Protein AF-A0A2G1ZUA8-F1 (afdb_monomer)

Mean predicted aligned error: 18.19 Å

Foldseek 3Di:
DDDPVVVVVVVVVVVVVVVVVVVVVVVVVVVVVVVVCVVVVVVVVVVVVDPDDDPVPLVVPLVVLVVCVVVVVDDPVRSVVVVVVSVCVVPPDPPPPPPPDDDD

Structure (mmCIF, N/CA/C/O backbone):
data_AF-A0A2G1ZUA8-F1
#
_entry.id   AF-A0A2G1ZUA8-F1
#
loop_
_atom_site.group_PDB
_atom_site.id
_atom_site.type_symbol
_atom_site.label_atom_id
_atom_site.label_alt_id
_atom_site.label_comp_id
_atom_site.label_asym_id
_atom_site.label_entity_id
_atom_site.label_seq_id
_atom_site.pdbx_PDB_ins_code
_atom_site.Cartn_x
_atom_site.Cartn_y
_atom_site.Cartn_z
_atom_site.occupancy
_atom_site.B_iso_or_equiv
_atom_site.auth_seq_id
_atom_site.auth_comp_id
_atom_site.auth_asym_id
_atom_site.auth_atom_id
_atom_site.pdbx_PDB_model_num
ATOM 1 N N . MET A 1 1 ? 40.552 -2.313 -38.847 1.00 60.41 1 MET A N 1
ATOM 2 C CA . MET A 1 1 ? 39.400 -2.898 -39.561 1.00 60.41 1 MET A CA 1
ATOM 3 C C . MET A 1 1 ? 38.578 -3.616 -38.498 1.00 60.41 1 MET A C 1
ATOM 5 O O . MET A 1 1 ? 38.999 -4.669 -38.049 1.00 60.41 1 MET A O 1
ATOM 9 N N . ILE A 1 2 ? 37.553 -2.956 -37.946 1.00 64.25 2 ILE A N 1
ATOM 10 C CA . ILE A 1 2 ? 36.723 -3.505 -36.855 1.00 64.25 2 ILE A CA 1
ATOM 11 C C . ILE A 1 2 ? 35.717 -4.472 -37.497 1.00 64.25 2 ILE A C 1
ATOM 13 O O . ILE A 1 2 ? 35.104 -4.085 -38.496 1.00 64.25 2 ILE A O 1
ATOM 17 N N . PRO A 1 3 ? 35.581 -5.718 -37.014 1.00 66.44 3 PRO A N 1
ATOM 18 C CA . PRO A 1 3 ? 34.669 -6.681 -37.614 1.00 66.44 3 PRO A CA 1
ATOM 19 C C . PRO A 1 3 ? 33.215 -6.234 -37.407 1.00 66.44 3 PRO A C 1
ATOM 21 O O . PRO A 1 3 ? 32.798 -5.883 -36.307 1.00 66.44 3 PRO A O 1
ATOM 24 N N . ALA A 1 4 ? 32.424 -6.247 -38.482 1.00 67.69 4 ALA A N 1
ATOM 25 C CA . ALA A 1 4 ? 31.025 -5.802 -38.487 1.00 67.69 4 ALA A CA 1
ATOM 26 C C . ALA A 1 4 ? 30.106 -6.583 -37.515 1.00 67.69 4 ALA A C 1
ATOM 28 O O . ALA A 1 4 ? 29.001 -6.139 -37.216 1.00 67.69 4 ALA A O 1
ATOM 29 N N . THR A 1 5 ? 30.574 -7.714 -36.982 1.00 72.75 5 THR A N 1
ATOM 30 C CA . THR A 1 5 ? 29.865 -8.592 -36.039 1.00 72.75 5 THR A CA 1
ATOM 31 C C . THR A 1 5 ? 29.663 -7.985 -34.647 1.00 72.75 5 THR A C 1
ATOM 33 O O . THR A 1 5 ? 28.752 -8.387 -33.921 1.00 72.75 5 THR A O 1
ATOM 36 N N . ASP A 1 6 ? 30.476 -6.999 -34.267 1.00 72.50 6 ASP A N 1
ATOM 37 C CA . ASP A 1 6 ? 30.405 -6.396 -32.931 1.00 72.50 6 ASP A CA 1
ATOM 38 C C . ASP A 1 6 ? 29.197 -5.454 -32.791 1.00 72.50 6 ASP A C 1
ATOM 40 O O . ASP A 1 6 ? 28.631 -5.303 -31.713 1.00 72.50 6 ASP A O 1
ATOM 44 N N . PHE A 1 7 ? 28.730 -4.855 -33.889 1.00 72.75 7 PHE A N 1
ATOM 45 C CA . PHE A 1 7 ? 27.562 -3.970 -33.853 1.00 72.75 7 PHE A CA 1
ATOM 46 C C . PHE A 1 7 ? 26.242 -4.741 -33.733 1.00 72.75 7 PHE A C 1
ATOM 48 O O . PHE A 1 7 ? 25.364 -4.332 -32.970 1.00 72.75 7 PHE A O 1
ATOM 55 N N . GLU A 1 8 ? 26.096 -5.871 -34.429 1.00 75.06 8 GLU A N 1
ATOM 56 C CA . GLU A 1 8 ? 24.879 -6.693 -34.343 1.00 75.06 8 GLU A CA 1
ATOM 57 C C . GLU A 1 8 ? 24.696 -7.302 -32.951 1.00 75.06 8 GLU A C 1
ATOM 59 O O . GLU A 1 8 ? 23.584 -7.323 -32.420 1.00 75.06 8 GLU A O 1
ATOM 64 N N . THR A 1 9 ? 25.789 -7.733 -32.319 1.00 79.88 9 THR A N 1
ATOM 65 C CA . THR A 1 9 ? 25.756 -8.282 -30.957 1.00 79.88 9 THR A CA 1
ATOM 66 C C . THR A 1 9 ? 25.377 -7.222 -29.924 1.00 79.88 9 THR A C 1
ATOM 68 O O . THR A 1 9 ? 24.563 -7.500 -29.044 1.00 79.88 9 THR A O 1
ATOM 71 N N . VAL A 1 10 ? 25.868 -5.987 -30.061 1.00 78.69 10 VAL A N 1
ATOM 72 C CA . VAL A 1 10 ? 25.500 -4.870 -29.173 1.00 78.69 10 VAL A CA 1
ATOM 73 C C . VAL A 1 10 ? 24.024 -4.485 -29.327 1.00 78.69 10 VAL A C 1
ATOM 75 O O . VAL A 1 10 ? 23.333 -4.293 -28.323 1.00 78.69 10 VAL A O 1
ATOM 78 N N . VAL A 1 11 ? 23.504 -4.423 -30.558 1.00 81.38 11 VAL A N 1
ATOM 79 C CA . VAL A 1 11 ? 22.081 -4.117 -30.804 1.00 81.38 11 VAL A CA 1
ATOM 80 C C . VAL A 1 11 ? 21.174 -5.238 -30.291 1.00 81.38 11 VAL A C 1
ATOM 82 O O . VAL A 1 11 ? 20.169 -4.957 -29.632 1.00 81.38 11 VAL A O 1
ATOM 85 N N . ALA A 1 12 ? 21.544 -6.502 -30.517 1.00 79.00 12 ALA A N 1
ATOM 86 C CA . ALA A 1 12 ? 20.804 -7.652 -30.003 1.00 79.00 12 ALA A CA 1
ATOM 87 C C . ALA A 1 12 ? 20.768 -7.673 -28.464 1.00 79.00 12 ALA A C 1
ATOM 89 O O . ALA A 1 12 ? 19.715 -7.921 -27.872 1.00 79.00 12 ALA A O 1
ATOM 90 N N . LEU A 1 13 ? 21.884 -7.346 -27.799 1.00 76.62 13 LEU A N 1
ATOM 91 C CA . LEU A 1 13 ? 21.963 -7.283 -26.337 1.00 76.62 13 LEU A CA 1
ATOM 92 C C . LEU A 1 13 ? 21.121 -6.128 -25.764 1.00 76.62 13 LEU A C 1
ATOM 94 O O . LEU A 1 13 ? 20.419 -6.307 -24.766 1.00 76.62 13 LEU A O 1
ATOM 98 N N . ALA A 1 14 ? 21.118 -4.966 -26.425 1.00 74.38 14 ALA A N 1
ATOM 99 C CA . ALA A 1 14 ? 20.286 -3.823 -26.045 1.00 74.38 14 ALA A CA 1
ATOM 100 C C . ALA A 1 14 ? 18.779 -4.117 -26.201 1.00 74.38 14 ALA A C 1
ATOM 102 O O . ALA A 1 14 ? 17.977 -3.800 -25.313 1.00 74.38 14 ALA A O 1
ATOM 103 N N . GLN A 1 15 ? 18.378 -4.786 -27.288 1.00 72.62 15 GLN A N 1
ATOM 104 C CA . GLN A 1 15 ? 16.992 -5.227 -27.478 1.00 72.62 15 GLN A CA 1
ATOM 105 C C . GLN A 1 15 ? 16.583 -6.296 -26.454 1.00 72.62 15 GLN A C 1
ATOM 107 O O . GLN A 1 15 ? 15.497 -6.196 -25.877 1.00 72.62 15 GLN A O 1
ATOM 112 N N . ALA A 1 16 ? 17.456 -7.262 -26.149 1.00 73.31 16 ALA A N 1
ATOM 113 C CA . ALA A 1 16 ? 17.206 -8.268 -25.116 1.00 73.31 16 ALA A CA 1
ATOM 114 C C . ALA A 1 16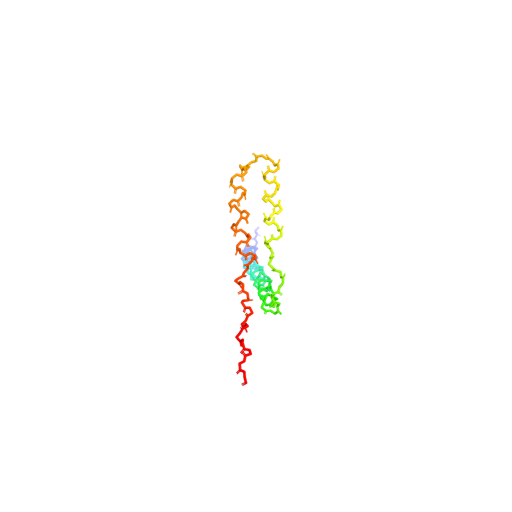 ? 17.015 -7.636 -23.724 1.00 73.31 16 ALA A C 1
ATOM 116 O O . ALA A 1 16 ? 16.082 -8.001 -23.003 1.00 73.31 16 ALA A O 1
ATOM 117 N N . GLY A 1 17 ? 17.831 -6.633 -23.378 1.00 74.88 17 GLY A N 1
ATOM 118 C CA . GLY A 1 17 ? 17.709 -5.875 -22.130 1.00 74.88 17 GLY A CA 1
ATOM 119 C C . GLY A 1 17 ? 16.380 -5.127 -22.014 1.00 74.88 17 GLY A C 1
ATOM 120 O O . GLY A 1 17 ? 15.718 -5.193 -20.976 1.00 74.88 17 GLY A O 1
ATOM 121 N N . SER A 1 18 ? 15.927 -4.472 -23.087 1.00 76.00 18 SER A N 1
ATOM 122 C CA . SER A 1 18 ? 14.645 -3.749 -23.085 1.00 76.00 18 SER A CA 1
ATOM 123 C C . SER A 1 18 ? 13.428 -4.679 -22.967 1.00 76.00 18 SER A C 1
ATOM 125 O O . SER A 1 18 ? 12.501 -4.395 -22.202 1.00 76.00 18 SER A O 1
ATOM 127 N N . ALA A 1 19 ? 13.447 -5.834 -23.643 1.00 78.38 19 ALA A N 1
ATOM 128 C CA . ALA A 1 19 ? 12.393 -6.840 -23.541 1.00 78.38 19 ALA A CA 1
ATOM 129 C C . ALA A 1 19 ? 12.341 -7.482 -22.144 1.00 78.38 19 ALA A C 1
ATOM 131 O O . ALA A 1 19 ? 11.254 -7.651 -21.582 1.00 78.38 19 ALA A O 1
ATOM 132 N N . ALA A 1 20 ? 13.502 -7.795 -21.562 1.00 82.62 20 ALA A N 1
ATOM 133 C CA . ALA A 1 20 ? 13.608 -8.318 -20.202 1.00 82.62 20 ALA A CA 1
ATOM 134 C C . ALA A 1 20 ? 13.113 -7.298 -19.165 1.00 82.62 20 ALA A C 1
ATOM 136 O O . ALA A 1 20 ? 12.321 -7.643 -18.289 1.00 82.62 20 ALA A O 1
ATOM 137 N N . THR A 1 21 ? 13.493 -6.027 -19.322 1.00 88.00 21 THR A N 1
ATOM 138 C CA . THR A 1 21 ? 13.072 -4.934 -18.433 1.00 88.00 21 THR A CA 1
ATOM 139 C C . THR A 1 21 ? 11.561 -4.733 -18.489 1.00 88.00 21 THR A C 1
ATOM 141 O O . THR A 1 21 ? 10.905 -4.680 -17.452 1.00 88.00 21 THR A O 1
ATOM 144 N N . ARG A 1 22 ? 10.967 -4.702 -19.690 1.00 90.62 22 ARG A N 1
ATOM 145 C CA . ARG A 1 22 ? 9.512 -4.564 -19.850 1.00 90.62 22 ARG A CA 1
ATOM 146 C C . ARG A 1 22 ? 8.751 -5.719 -19.197 1.00 90.62 22 ARG A C 1
ATOM 148 O O . ARG A 1 22 ? 7.749 -5.483 -18.528 1.00 90.62 22 ARG A O 1
ATOM 155 N N . ARG A 1 23 ? 9.229 -6.958 -19.360 1.00 90.75 23 ARG A N 1
ATOM 156 C CA . ARG A 1 23 ? 8.642 -8.136 -18.698 1.00 90.75 23 ARG A CA 1
ATOM 157 C C . ARG A 1 23 ? 8.756 -8.042 -17.178 1.00 90.75 23 ARG A C 1
ATOM 159 O O . ARG A 1 23 ? 7.770 -8.296 -16.495 1.00 90.75 23 ARG A O 1
ATOM 166 N N . ALA A 1 24 ? 9.913 -7.631 -16.661 1.00 91.56 24 ALA A N 1
ATOM 167 C CA . ALA A 1 24 ? 10.123 -7.445 -15.229 1.00 91.56 24 ALA A CA 1
ATOM 168 C C . ALA A 1 24 ? 9.172 -6.387 -14.649 1.00 91.56 24 ALA A C 1
ATOM 170 O O . ALA A 1 24 ? 8.515 -6.648 -13.646 1.00 91.56 24 ALA A O 1
ATOM 171 N N . VAL A 1 25 ? 9.015 -5.240 -15.317 1.00 94.38 25 VAL A N 1
ATOM 172 C CA . VAL A 1 25 ? 8.080 -4.182 -14.895 1.00 94.38 25 VAL A CA 1
ATOM 173 C C . VAL A 1 25 ? 6.637 -4.691 -14.851 1.00 94.38 25 VAL A C 1
ATOM 175 O O . VAL A 1 25 ? 5.931 -4.438 -13.878 1.00 94.38 25 VAL A O 1
ATOM 178 N N . ILE A 1 26 ? 6.201 -5.446 -15.865 1.00 95.88 26 ILE A N 1
ATOM 179 C CA . ILE A 1 26 ? 4.851 -6.031 -15.890 1.00 95.88 26 ILE A CA 1
ATOM 180 C C . ILE A 1 26 ? 4.666 -7.015 -14.729 1.00 95.88 26 ILE A C 1
ATOM 182 O O . ILE A 1 26 ? 3.656 -6.944 -14.036 1.00 95.88 26 ILE A O 1
ATOM 186 N N . LEU A 1 27 ? 5.637 -7.899 -14.479 1.00 96.00 27 LEU A N 1
ATOM 187 C CA . LEU A 1 27 ? 5.566 -8.858 -13.371 1.00 96.00 27 LEU A CA 1
ATOM 188 C C . LEU A 1 27 ? 5.502 -8.162 -12.009 1.00 96.00 27 LEU A C 1
ATOM 190 O O . LEU A 1 27 ? 4.699 -8.553 -11.165 1.00 96.00 27 LEU A O 1
ATOM 194 N N . VAL A 1 28 ? 6.298 -7.110 -11.809 1.00 96.06 28 VAL A N 1
ATOM 195 C CA . VAL A 1 28 ? 6.272 -6.311 -10.577 1.00 96.06 28 VAL A CA 1
ATOM 196 C C . VAL A 1 28 ? 4.913 -5.637 -10.397 1.00 96.06 28 VAL A C 1
ATOM 198 O O . VAL A 1 28 ? 4.340 -5.718 -9.314 1.00 96.06 28 VAL A O 1
ATOM 201 N N . LEU A 1 29 ? 4.353 -5.033 -11.450 1.00 96.38 29 LEU A N 1
ATOM 202 C CA . LEU A 1 29 ? 3.017 -4.430 -11.396 1.00 96.38 29 LEU A CA 1
ATOM 203 C C . LEU A 1 29 ? 1.935 -5.456 -11.049 1.00 96.38 29 LEU A C 1
ATOM 205 O O . LEU A 1 29 ? 1.099 -5.194 -10.187 1.00 96.38 29 LEU A O 1
ATOM 209 N N . VAL A 1 30 ? 1.970 -6.633 -11.677 1.00 97.44 30 VAL A N 1
ATOM 210 C CA . VAL A 1 30 ? 1.034 -7.725 -11.376 1.00 97.44 30 VAL A CA 1
ATOM 211 C C . VAL A 1 30 ? 1.163 -8.158 -9.919 1.00 97.44 30 VAL A C 1
ATOM 213 O O . VAL A 1 30 ? 0.148 -8.333 -9.252 1.00 97.44 30 VAL A O 1
ATOM 216 N N . LEU A 1 31 ? 2.385 -8.279 -9.400 1.00 97.19 31 LEU A N 1
ATOM 217 C CA . LEU A 1 31 ? 2.627 -8.675 -8.016 1.00 97.19 31 LEU A CA 1
ATOM 218 C C . LEU A 1 31 ? 2.110 -7.626 -7.023 1.00 97.19 31 LEU A C 1
ATOM 220 O O . LEU A 1 31 ? 1.467 -7.987 -6.040 1.00 97.19 31 LEU A O 1
ATOM 224 N N . ILE A 1 32 ? 2.312 -6.336 -7.304 1.00 96.62 32 ILE A N 1
ATOM 225 C CA . ILE A 1 32 ? 1.761 -5.241 -6.491 1.00 96.62 32 ILE A CA 1
ATOM 226 C C . ILE A 1 32 ? 0.234 -5.329 -6.452 1.00 96.62 32 ILE A C 1
ATOM 228 O O . ILE A 1 32 ? -0.357 -5.341 -5.372 1.00 96.62 32 ILE A O 1
ATOM 232 N N . VAL A 1 33 ? -0.410 -5.437 -7.617 1.00 97.38 33 VAL A N 1
ATOM 233 C CA . VAL A 1 33 ? -1.872 -5.559 -7.702 1.00 97.38 33 VAL A CA 1
ATOM 234 C C . VAL A 1 33 ? -2.350 -6.812 -6.971 1.00 97.38 33 VAL A C 1
ATOM 236 O O . VAL A 1 33 ? -3.313 -6.743 -6.215 1.00 97.38 33 VAL A O 1
ATOM 239 N N . PHE A 1 34 ? -1.658 -7.939 -7.127 1.00 97.38 34 PHE A N 1
ATOM 240 C CA . PHE A 1 34 ? -1.997 -9.190 -6.458 1.00 97.38 34 PHE A CA 1
ATOM 241 C C . PHE A 1 34 ? -1.949 -9.066 -4.931 1.00 97.38 34 PHE A C 1
ATOM 243 O O . PHE A 1 34 ? -2.874 -9.516 -4.253 1.00 97.38 34 PHE A O 1
ATOM 250 N N . VAL A 1 35 ? -0.915 -8.423 -4.381 1.00 96.62 35 VAL A N 1
ATOM 251 C CA . VAL A 1 35 ? -0.795 -8.178 -2.936 1.00 96.62 35 VAL A CA 1
ATOM 252 C C . VAL A 1 35 ? -1.905 -7.250 -2.446 1.00 96.62 35 VAL A C 1
ATOM 254 O O . VAL A 1 35 ? -2.525 -7.541 -1.425 1.00 96.62 35 VAL A O 1
ATOM 257 N N . LEU A 1 36 ? -2.209 -6.177 -3.183 1.00 96.69 36 LEU A N 1
ATOM 258 C CA . LEU A 1 36 ? -3.296 -5.258 -2.834 1.00 96.69 36 LEU A CA 1
ATOM 259 C C . LEU A 1 36 ? -4.656 -5.962 -2.838 1.00 96.69 36 LEU A C 1
ATOM 261 O O . LEU A 1 36 ? -5.399 -5.866 -1.865 1.00 96.69 36 LEU A O 1
ATOM 265 N N . VAL A 1 37 ? -4.965 -6.712 -3.898 1.00 96.56 37 VAL A N 1
ATOM 266 C CA . VAL A 1 37 ? -6.219 -7.469 -4.018 1.00 96.56 37 VAL A CA 1
ATOM 267 C C . VAL A 1 37 ? -6.315 -8.531 -2.929 1.00 96.56 37 VAL A C 1
ATOM 269 O O . VAL A 1 37 ? -7.367 -8.668 -2.313 1.00 96.56 37 VAL A O 1
ATOM 272 N N . SER A 1 38 ? -5.224 -9.240 -2.637 1.00 94.62 38 SER A N 1
ATOM 273 C CA . SER A 1 38 ? -5.191 -10.238 -1.563 1.00 94.62 38 SER A CA 1
ATOM 274 C C 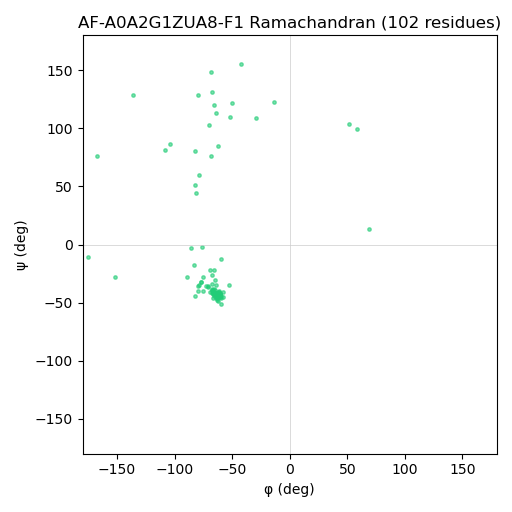. SER A 1 38 ? -5.400 -9.593 -0.193 1.00 94.62 38 SER A C 1
ATOM 276 O O . SER A 1 38 ? -6.184 -10.094 0.605 1.00 94.62 38 SER A O 1
ATOM 278 N N . GLY A 1 39 ? -4.760 -8.451 0.074 1.00 93.69 39 GLY A N 1
ATOM 279 C CA . GLY A 1 39 ? -4.932 -7.703 1.319 1.00 93.69 39 GLY A CA 1
ATOM 280 C C . GLY A 1 39 ? -6.363 -7.194 1.503 1.00 93.69 39 GLY A C 1
ATOM 281 O O . GLY A 1 39 ? -6.965 -7.419 2.552 1.00 93.69 39 GLY A O 1
ATOM 282 N N . ILE A 1 40 ? -6.939 -6.575 0.469 1.00 93.00 40 ILE A N 1
ATOM 283 C CA . ILE A 1 40 ? -8.332 -6.103 0.479 1.00 93.00 40 ILE A CA 1
ATOM 284 C C . ILE A 1 40 ? -9.292 -7.287 0.614 1.00 93.00 40 ILE A C 1
ATOM 286 O O . ILE A 1 40 ? -10.203 -7.244 1.437 1.00 93.00 40 ILE A O 1
ATOM 290 N N . GLY A 1 41 ? -9.069 -8.362 -0.140 1.00 93.06 41 GLY A N 1
ATOM 291 C CA . GLY A 1 41 ? -9.878 -9.576 -0.091 1.00 93.06 41 GLY A CA 1
ATOM 292 C C . GLY A 1 41 ? -9.879 -10.205 1.298 1.00 93.06 41 GLY A C 1
ATOM 293 O O . GLY A 1 41 ? -10.944 -10.502 1.830 1.00 93.06 41 GLY A O 1
ATOM 294 N N . LEU A 1 42 ? -8.711 -10.322 1.936 1.00 91.12 42 LEU A N 1
ATOM 295 C CA . LEU A 1 42 ? -8.595 -10.795 3.316 1.00 91.12 42 LEU A CA 1
ATOM 296 C C . LEU A 1 42 ? -9.263 -9.845 4.312 1.00 91.12 42 LEU A C 1
ATOM 298 O O . LEU A 1 42 ? -9.910 -10.308 5.247 1.00 91.12 42 LEU A O 1
ATOM 302 N N . MET A 1 43 ? -9.151 -8.529 4.122 1.00 86.94 43 MET A N 1
ATOM 303 C CA . MET A 1 43 ? -9.806 -7.545 4.984 1.00 86.94 43 MET A CA 1
ATOM 304 C C . MET A 1 43 ? -11.335 -7.623 4.872 1.00 86.94 43 MET A C 1
ATOM 306 O O . MET A 1 43 ? -12.026 -7.608 5.890 1.00 86.94 43 MET A O 1
ATOM 310 N N . MET A 1 44 ? -11.868 -7.763 3.657 1.00 85.19 44 MET A N 1
ATOM 311 C CA . MET A 1 44 ? -13.302 -7.944 3.422 1.00 85.19 44 MET A CA 1
ATOM 312 C C . MET A 1 44 ? -13.792 -9.294 3.946 1.00 85.19 44 MET A C 1
ATOM 314 O O . MET A 1 44 ? -14.829 -9.347 4.599 1.00 85.19 44 MET A O 1
ATOM 318 N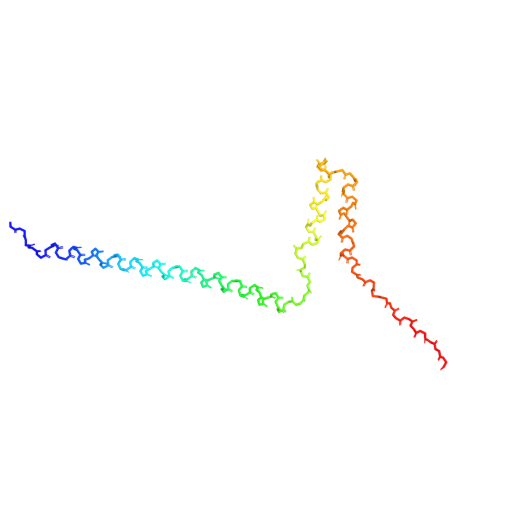 N . LEU A 1 45 ? -13.027 -10.368 3.734 1.00 87.12 45 LEU A N 1
ATOM 319 C CA . LEU A 1 45 ? -13.345 -11.697 4.252 1.00 87.12 45 LEU A CA 1
ATOM 320 C C . LEU A 1 45 ? -13.339 -11.709 5.786 1.00 87.12 45 LEU A C 1
ATOM 322 O O . LEU A 1 45 ? -14.260 -12.236 6.402 1.00 87.12 45 LEU A O 1
ATOM 326 N N . ARG A 1 46 ? -12.355 -11.055 6.413 1.00 82.50 46 ARG A N 1
ATOM 327 C CA . ARG A 1 46 ? -12.296 -10.868 7.868 1.00 82.50 46 ARG A CA 1
ATOM 328 C C . ARG A 1 46 ? -13.491 -10.069 8.379 1.00 82.50 46 ARG A C 1
ATOM 330 O O . ARG A 1 46 ? -14.027 -10.406 9.428 1.00 82.50 46 ARG A O 1
ATOM 337 N N . ARG A 1 47 ? -13.914 -9.038 7.644 1.00 78.00 47 ARG A N 1
ATOM 338 C CA . ARG A 1 47 ? -15.101 -8.239 7.976 1.00 78.00 47 ARG A CA 1
ATOM 339 C C . ARG A 1 47 ? -16.397 -9.039 7.837 1.00 78.00 47 ARG A C 1
ATOM 341 O O . ARG A 1 47 ? -17.313 -8.817 8.612 1.00 78.00 47 ARG A O 1
ATOM 348 N N . LEU A 1 48 ? -16.471 -9.964 6.882 1.00 78.50 48 LEU A N 1
ATOM 349 C CA . LEU A 1 48 ? -17.647 -10.813 6.685 1.00 78.50 48 LEU A CA 1
ATOM 350 C C . LEU A 1 48 ? -17.728 -11.945 7.723 1.00 78.50 48 LEU A C 1
ATOM 352 O O . LEU A 1 48 ? -18.820 -12.338 8.115 1.00 78.50 48 LEU A O 1
ATOM 356 N N . LEU A 1 49 ? -16.577 -12.446 8.186 1.00 80.25 49 LEU A N 1
ATOM 357 C CA . LEU A 1 49 ? -16.478 -13.495 9.209 1.00 80.25 49 LEU A CA 1
ATOM 358 C C . LEU A 1 49 ? -16.574 -12.971 10.652 1.00 80.25 49 LEU A C 1
ATOM 360 O O . LEU A 1 49 ? -16.818 -13.763 11.557 1.00 80.25 49 LEU A O 1
ATOM 364 N N . LYS A 1 50 ? -16.377 -11.667 10.884 1.00 68.69 50 LYS A N 1
ATOM 365 C CA . LYS A 1 50 ? -16.638 -11.006 12.170 1.00 68.69 50 LYS A CA 1
ATOM 366 C C . LYS A 1 50 ? -17.946 -10.204 12.087 1.00 68.69 50 LYS A C 1
ATOM 368 O O . LYS A 1 50 ? -17.889 -9.013 11.769 1.00 68.69 50 LYS A O 1
ATOM 373 N N . PRO A 1 51 ? -19.114 -10.812 12.350 1.00 59.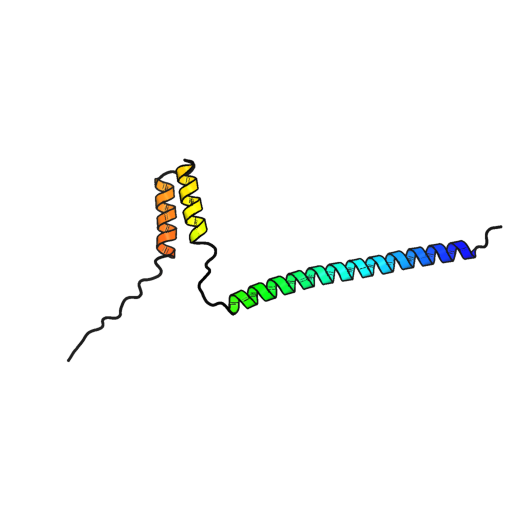97 51 PRO A N 1
ATOM 374 C CA . PRO A 1 51 ? -20.308 -10.033 12.625 1.00 59.97 51 PRO A CA 1
ATOM 375 C C . PRO A 1 51 ? -20.091 -9.272 13.940 1.00 59.97 51 PRO A C 1
ATOM 377 O O . PRO A 1 51 ? -19.821 -9.886 14.962 1.00 59.97 51 PRO A O 1
ATOM 380 N N . GLU A 1 52 ? -20.160 -7.942 13.839 1.00 58.28 52 GLU A N 1
ATOM 381 C CA . GLU A 1 52 ? -20.496 -6.995 14.912 1.00 58.28 52 GLU A CA 1
ATOM 382 C C . GLU A 1 52 ? -19.601 -7.018 16.163 1.00 58.28 52 GLU A C 1
ATOM 384 O O . GLU A 1 52 ? -19.780 -7.842 17.040 1.00 58.28 52 GLU A O 1
ATOM 389 N N . ASP A 1 53 ? -18.654 -6.072 16.244 1.00 54.59 53 ASP A N 1
ATOM 390 C CA . ASP A 1 53 ? -18.306 -5.391 17.516 1.00 54.59 53 ASP A CA 1
ATOM 391 C C . ASP A 1 53 ? -17.272 -4.266 17.343 1.00 54.59 53 ASP A C 1
ATOM 393 O O . ASP A 1 53 ? -17.084 -3.434 18.224 1.00 54.59 53 ASP A O 1
ATOM 397 N N . GLU A 1 54 ? -16.635 -4.145 16.179 1.00 53.41 54 GLU A N 1
ATOM 398 C CA . GLU A 1 54 ? -15.739 -3.020 15.899 1.00 53.41 54 GLU A CA 1
ATOM 399 C C . GLU A 1 54 ? -16.395 -2.085 14.879 1.00 53.41 54 GLU A C 1
ATOM 401 O O . GLU A 1 54 ? -16.112 -2.144 13.684 1.00 53.41 54 GLU A O 1
ATOM 406 N N . LYS A 1 55 ? -17.291 -1.205 15.355 1.00 55.25 55 LYS A N 1
ATOM 407 C CA . LYS A 1 55 ? -17.538 0.100 14.716 1.00 55.25 55 LYS A CA 1
ATOM 408 C C . LYS A 1 55 ? -16.286 0.956 14.965 1.00 55.25 55 LYS A C 1
ATOM 410 O O . LYS A 1 55 ? -16.147 1.485 16.068 1.00 55.25 55 LYS A O 1
ATOM 415 N N . PRO A 1 56 ? -15.375 1.153 13.997 1.00 49.19 56 PRO A N 1
ATOM 416 C CA . PRO A 1 56 ? -14.115 1.862 14.226 1.00 49.19 56 PRO A CA 1
ATOM 417 C C . PRO A 1 56 ? -14.320 3.389 14.172 1.00 49.19 56 PRO A C 1
ATOM 419 O O . PRO A 1 56 ? -13.580 4.094 13.496 1.00 49.19 56 PRO A O 1
ATOM 422 N N . GLY A 1 57 ? -15.374 3.911 14.808 1.00 52.28 57 GLY A N 1
ATOM 423 C CA . GLY A 1 57 ? -15.800 5.299 14.598 1.00 52.28 57 GLY A CA 1
ATOM 424 C C . GLY A 1 57 ? -16.520 5.979 15.758 1.00 52.28 57 GLY A C 1
ATOM 425 O O . GLY A 1 57 ? -16.378 7.187 15.890 1.00 52.28 57 GLY A O 1
ATOM 426 N N . ASP A 1 58 ? -17.227 5.253 16.630 1.00 53.94 58 ASP A N 1
ATOM 427 C CA . ASP A 1 58 ? -18.028 5.915 17.681 1.00 53.94 58 ASP A CA 1
ATOM 428 C C . ASP A 1 58 ? -17.169 6.422 18.859 1.00 53.94 58 ASP A C 1
ATOM 430 O O . ASP A 1 58 ? -17.462 7.470 19.429 1.00 53.94 58 ASP A O 1
ATOM 434 N N . GLY A 1 59 ? -16.067 5.736 19.190 1.00 54.06 59 GLY A N 1
ATOM 435 C CA . GLY A 1 59 ? -15.160 6.152 20.271 1.00 54.06 59 GLY A CA 1
ATOM 436 C C . GLY A 1 59 ? -14.194 7.282 19.892 1.00 54.06 59 GLY A C 1
ATOM 437 O O . GLY A 1 59 ? -13.903 8.132 20.726 1.00 54.06 59 GLY A O 1
ATOM 438 N N . MET A 1 60 ? -13.725 7.326 18.637 1.00 56.91 60 MET A N 1
ATOM 439 C CA . MET A 1 60 ? -12.800 8.373 18.169 1.00 56.91 60 MET A CA 1
ATOM 440 C C . MET A 1 60 ? -13.522 9.688 17.836 1.00 56.91 60 MET A C 1
ATOM 442 O O . MET A 1 60 ? -12.997 10.753 18.140 1.00 56.91 60 MET A O 1
ATOM 446 N N . MET A 1 61 ? -14.748 9.649 17.290 1.00 69.19 61 MET A N 1
ATOM 447 C CA . MET A 1 61 ? -15.475 10.880 16.932 1.00 69.19 61 MET A CA 1
ATOM 448 C C . MET A 1 61 ? -15.890 11.728 18.143 1.00 69.19 61 MET A C 1
ATOM 450 O O . MET A 1 61 ? -15.846 12.955 18.066 1.00 69.19 61 MET A O 1
ATOM 454 N N . LEU A 1 62 ? -16.309 11.107 19.252 1.00 74.81 62 LEU A N 1
ATOM 455 C CA . LEU A 1 62 ? -16.713 11.848 20.455 1.00 74.81 62 LEU A CA 1
ATOM 456 C C . LEU A 1 62 ? -15.520 12.488 21.173 1.00 74.81 62 LEU A C 1
ATOM 458 O O . LEU A 1 62 ? -15.650 13.596 21.697 1.00 74.81 62 LEU A O 1
ATOM 462 N N . ASP A 1 63 ? -14.369 11.815 21.178 1.00 78.69 63 ASP A N 1
ATOM 463 C CA . ASP A 1 63 ? -13.140 12.342 21.774 1.00 78.69 63 ASP A CA 1
ATOM 464 C C . ASP A 1 63 ? -12.591 13.524 20.955 1.00 78.69 63 ASP A C 1
ATOM 466 O O . ASP A 1 63 ? -12.269 14.576 21.511 1.00 78.69 63 ASP A O 1
ATOM 470 N N . ASP A 1 64 ? -12.635 13.420 19.621 1.00 80.00 64 ASP A N 1
ATOM 471 C CA . ASP A 1 64 ? -12.290 14.520 18.712 1.00 80.00 64 ASP A CA 1
ATOM 472 C C . ASP A 1 64 ? -13.222 15.736 18.887 1.00 80.00 64 ASP A C 1
ATOM 474 O O . ASP A 1 64 ? -12.757 16.877 18.949 1.00 80.00 64 ASP A O 1
ATOM 478 N N . LEU A 1 65 ? -14.536 15.519 19.039 1.00 80.62 65 LEU A N 1
ATOM 479 C CA . LEU A 1 65 ? -15.509 16.589 19.314 1.00 80.62 65 LEU A CA 1
ATOM 480 C C . LEU A 1 65 ? -15.252 17.281 20.656 1.00 80.62 65 LEU A C 1
ATOM 482 O O . LEU A 1 65 ? -15.344 18.508 20.754 1.00 80.62 65 LEU A O 1
ATOM 486 N N . ARG A 1 66 ? -14.926 16.505 21.695 1.00 81.75 66 ARG A N 1
ATOM 487 C CA . ARG A 1 66 ? -14.610 17.034 23.026 1.00 81.75 66 ARG A CA 1
ATOM 488 C C . ARG A 1 66 ? -13.353 17.894 22.984 1.00 81.75 66 ARG A C 1
ATOM 490 O O . ARG A 1 66 ? -13.350 18.999 23.521 1.00 81.75 66 ARG A O 1
ATOM 497 N N . ARG A 1 67 ? -12.332 17.429 22.269 1.00 83.62 67 ARG A N 1
ATOM 498 C CA . ARG A 1 67 ? -11.085 18.162 22.071 1.00 83.62 67 ARG A CA 1
ATOM 499 C C . ARG A 1 67 ? -11.287 19.464 21.292 1.00 83.62 67 ARG A C 1
ATOM 501 O O . ARG A 1 67 ? -10.757 20.491 21.695 1.00 83.62 67 ARG A O 1
ATOM 508 N N . LEU A 1 68 ? -12.093 19.466 20.229 1.00 83.44 68 LEU A N 1
ATOM 509 C CA . LEU A 1 68 ? -12.386 20.677 19.446 1.00 83.44 68 LEU A CA 1
ATOM 510 C C . LEU A 1 68 ? -13.128 21.756 20.250 1.00 83.44 68 LEU A C 1
ATOM 512 O O . LEU A 1 68 ? -12.875 22.949 20.061 1.00 83.44 68 LEU A O 1
ATOM 516 N N . ARG A 1 69 ? -14.013 21.346 21.166 1.00 82.94 69 ARG A N 1
ATOM 517 C CA . ARG A 1 69 ? -14.674 22.251 22.115 1.00 82.94 69 ARG A CA 1
ATOM 518 C C . ARG A 1 69 ? -13.675 22.838 23.110 1.00 82.94 69 ARG A C 1
ATOM 520 O O . ARG A 1 69 ? -13.690 24.042 23.344 1.00 82.94 69 ARG A O 1
ATOM 527 N N . ASP A 1 70 ? -12.808 22.002 23.676 1.00 86.94 70 ASP A N 1
ATOM 528 C CA . ASP A 1 70 ? -11.806 22.437 24.655 1.00 86.94 70 ASP A CA 1
ATOM 529 C C . ASP A 1 70 ? -10.737 23.349 24.006 1.00 86.94 70 ASP A C 1
ATOM 531 O O . ASP A 1 70 ? -10.199 24.241 24.657 1.00 86.94 70 ASP A O 1
ATOM 535 N N . GLU A 1 71 ? -10.502 23.206 22.696 1.00 88.94 71 GLU A N 1
ATOM 536 C CA . GLU A 1 71 ? -9.697 24.120 21.868 1.00 88.94 71 GLU A CA 1
ATOM 537 C C . GLU A 1 71 ? -10.428 25.433 21.504 1.00 88.94 71 GLU A C 1
ATOM 539 O O . GLU A 1 71 ? -9.853 26.290 20.831 1.00 88.94 71 GLU A O 1
ATOM 544 N N . GLY A 1 72 ? -11.690 25.606 21.917 1.00 83.12 72 GLY A N 1
ATOM 545 C CA . GLY A 1 72 ? -12.495 26.803 21.647 1.00 83.12 72 GLY A CA 1
ATOM 546 C C . GLY A 1 72 ? -12.889 26.983 20.178 1.00 83.12 72 GLY A C 1
ATOM 547 O O . GLY A 1 72 ? -13.332 28.061 19.788 1.00 83.12 72 GLY A O 1
ATOM 548 N N . LYS A 1 73 ? -12.723 25.946 19.348 1.00 84.00 73 LYS A N 1
ATOM 549 C CA . LYS A 1 73 ? -13.020 25.976 17.904 1.00 84.00 73 LYS A CA 1
ATOM 550 C C . LYS A 1 73 ? -14.479 25.672 17.579 1.00 84.00 73 LYS A C 1
ATOM 552 O O . LYS A 1 73 ? -14.851 25.689 16.410 1.00 84.00 73 LYS A O 1
ATOM 557 N N . LEU A 1 74 ? -15.277 25.361 18.594 1.00 81.00 74 LEU A N 1
ATOM 558 C CA . LEU A 1 74 ? -16.663 24.957 18.443 1.00 81.00 74 LEU A CA 1
ATOM 559 C C . LEU A 1 74 ? -17.509 25.680 19.487 1.00 81.00 74 LEU A C 1
ATOM 561 O O . LEU A 1 74 ? -17.177 25.664 20.675 1.00 81.00 74 LEU A O 1
ATOM 565 N N . SER A 1 75 ? -18.593 26.315 19.045 1.00 81.44 75 SER A N 1
ATOM 566 C CA . SER A 1 75 ? -19.541 26.932 19.971 1.00 81.44 75 SER A CA 1
ATOM 567 C C . SER A 1 75 ? -20.278 25.850 20.764 1.00 81.44 75 SER A C 1
ATOM 569 O O . SER A 1 75 ? -20.549 24.761 20.249 1.00 81.44 75 SER A O 1
ATOM 571 N N . SER A 1 76 ? -20.651 26.147 22.011 1.00 81.00 76 SER A N 1
ATOM 572 C CA . SER A 1 76 ? -21.423 25.233 22.865 1.00 81.00 76 SER A CA 1
ATOM 573 C C . SER A 1 76 ? -22.705 24.738 22.182 1.00 81.00 76 SER A C 1
ATOM 575 O O . SER A 1 76 ? -23.070 23.572 22.327 1.00 81.00 76 SER A O 1
ATOM 577 N N . ASP A 1 77 ? -23.335 25.589 21.369 1.00 83.06 77 ASP A N 1
ATOM 578 C CA . ASP A 1 77 ? -24.562 25.260 20.636 1.00 83.06 77 ASP A CA 1
ATOM 579 C C . ASP A 1 77 ? -24.317 24.258 19.497 1.00 83.06 77 ASP A C 1
ATOM 581 O O . ASP A 1 77 ? -25.138 23.377 19.231 1.00 83.06 77 ASP A O 1
ATOM 585 N N . GLU A 1 78 ? -23.170 24.365 18.825 1.00 79.00 78 GLU A N 1
ATOM 586 C CA . GLU A 1 78 ? -22.766 23.448 17.755 1.00 79.00 78 GLU A CA 1
ATOM 587 C C . GLU A 1 78 ? -22.361 22.089 18.327 1.00 79.00 78 GLU A C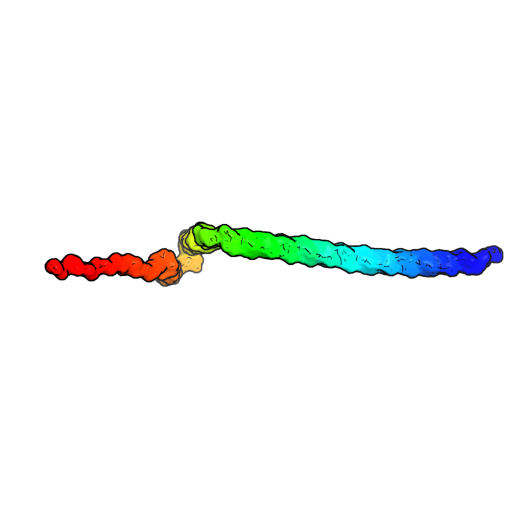 1
ATOM 589 O O . GLU A 1 78 ? -22.679 21.046 17.750 1.00 79.00 78 GLU A O 1
ATOM 594 N N . PHE A 1 79 ? -21.732 22.095 19.505 1.00 84.31 79 PHE A N 1
ATOM 595 C CA . PHE A 1 79 ? -21.345 20.881 20.215 1.00 84.31 79 PHE A CA 1
ATOM 596 C C . PHE A 1 79 ? -22.585 20.091 20.625 1.00 84.31 79 PHE A C 1
ATOM 598 O O . PHE A 1 79 ? -22.662 18.890 20.372 1.00 84.31 79 PHE A O 1
ATOM 605 N N . GLN A 1 80 ? -23.585 20.774 21.189 1.00 81.81 80 GLN A N 1
ATOM 606 C CA . GLN A 1 80 ? -24.836 20.156 21.623 1.00 81.81 80 GLN A CA 1
ATOM 607 C C . GLN A 1 80 ? -25.546 19.441 20.459 1.00 81.81 80 GLN A C 1
ATOM 609 O O . GLN A 1 80 ? -25.943 18.285 20.598 1.00 81.81 80 GLN A O 1
ATOM 614 N N . ARG A 1 81 ? -25.634 20.092 19.288 1.00 81.69 8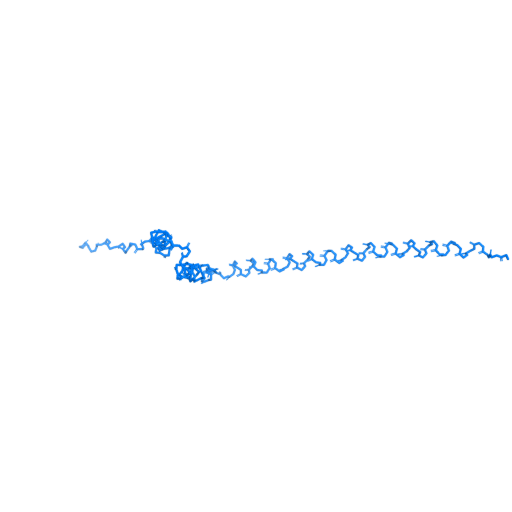1 ARG A N 1
ATOM 615 C CA . ARG A 1 81 ? -26.253 19.516 18.078 1.00 81.69 81 ARG A CA 1
ATOM 616 C C . ARG A 1 81 ? -25.487 18.305 17.546 1.00 81.69 81 ARG A C 1
ATOM 618 O O . ARG A 1 81 ? -26.098 17.314 17.147 1.00 81.69 81 ARG A O 1
ATOM 625 N N . ALA A 1 82 ? -24.156 18.369 17.543 1.00 79.75 82 ALA A N 1
ATOM 626 C CA . ALA A 1 82 ? -23.317 17.252 17.115 1.00 79.75 82 ALA A CA 1
ATOM 627 C C . ALA A 1 82 ? -23.458 16.048 18.063 1.00 79.75 82 ALA A C 1
ATOM 629 O O . ALA A 1 82 ? -23.656 14.924 17.600 1.00 79.75 82 ALA A O 1
ATOM 630 N N . VAL A 1 83 ? -23.444 16.285 19.379 1.00 81.62 83 VAL A N 1
ATOM 631 C CA . VAL A 1 83 ? -23.634 15.245 20.402 1.00 81.62 83 VAL A CA 1
ATOM 632 C C . VAL A 1 83 ? -25.005 14.588 20.281 1.00 81.62 83 VAL A C 1
ATOM 634 O O . VAL A 1 83 ? -25.084 13.365 20.305 1.00 81.62 83 VAL A O 1
ATOM 637 N N . GLU A 1 84 ? -26.072 15.363 20.090 1.00 81.06 84 GLU A N 1
ATOM 638 C CA . GLU A 1 84 ? -27.429 14.832 19.915 1.00 81.06 84 GLU A CA 1
ATOM 639 C C . GLU A 1 84 ? -27.541 13.947 18.662 1.00 81.06 84 GLU A C 1
ATOM 641 O O . GLU A 1 84 ? -28.112 12.856 18.713 1.00 81.06 84 GLU A O 1
ATOM 646 N N . SER A 1 85 ? -26.906 14.355 17.557 1.00 75.44 85 SER A N 1
ATOM 647 C CA . SER A 1 85 ? -26.877 13.564 16.320 1.00 75.44 85 SER A CA 1
ATOM 648 C C . SER A 1 85 ? -26.136 12.225 16.464 1.00 75.44 85 SER A C 1
ATOM 650 O O . SER A 1 85 ? -26.490 11.246 15.803 1.00 75.44 85 SER A O 1
ATOM 652 N N . ILE A 1 86 ? -25.129 12.161 17.343 1.00 76.38 86 ILE A N 1
ATOM 653 C CA . ILE A 1 86 ? -24.380 10.933 17.639 1.00 76.38 86 ILE A CA 1
ATOM 654 C C . ILE A 1 86 ? -25.150 10.080 18.648 1.00 76.38 86 ILE A C 1
ATOM 656 O O . ILE A 1 86 ? -25.328 8.885 18.427 1.00 76.38 86 ILE A O 1
ATOM 660 N N . ALA A 1 87 ? -25.693 10.688 19.705 1.00 75.12 87 ALA A N 1
ATOM 661 C CA . ALA A 1 87 ? -26.502 10.006 20.709 1.00 75.12 87 ALA A CA 1
ATOM 662 C C . ALA A 1 87 ? -27.729 9.320 20.086 1.00 75.12 87 ALA A C 1
ATOM 664 O O . ALA A 1 87 ? -28.001 8.166 20.401 1.00 75.12 87 ALA A O 1
ATOM 665 N N . GLY A 1 88 ? -28.412 9.962 19.130 1.00 69.25 88 GLY A N 1
ATOM 666 C CA . GLY A 1 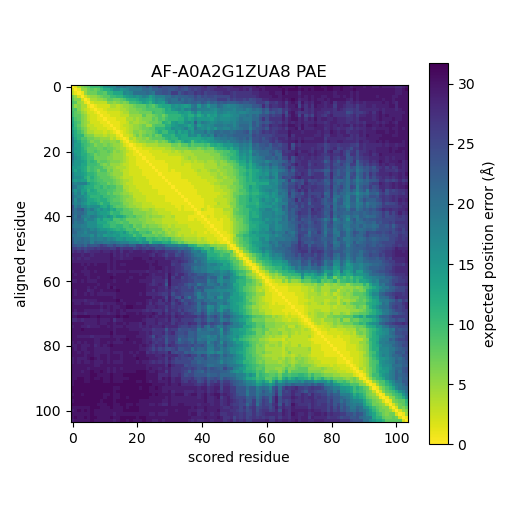88 ? -29.532 9.354 18.398 1.00 69.25 88 GLY A CA 1
ATOM 667 C C . GLY A 1 88 ? -29.141 8.167 17.506 1.00 69.25 88 GLY A C 1
ATOM 668 O O . GLY A 1 88 ? -29.978 7.327 17.190 1.00 69.25 88 GLY A O 1
ATOM 669 N N . ARG A 1 89 ? -27.866 8.064 17.111 1.00 66.25 89 ARG A N 1
ATOM 670 C CA . ARG A 1 89 ? -27.326 6.929 16.341 1.00 66.25 89 ARG A CA 1
ATOM 671 C C . ARG A 1 89 ? -26.812 5.793 17.224 1.00 66.25 89 ARG A C 1
ATOM 673 O O . ARG A 1 89 ? -26.806 4.645 16.781 1.00 66.25 89 ARG A O 1
ATOM 680 N N . VAL A 1 90 ? -26.363 6.113 18.437 1.00 63.91 90 VAL A N 1
ATOM 681 C CA . VAL A 1 90 ? -25.898 5.145 19.443 1.00 63.91 90 VAL A CA 1
ATOM 682 C C . VAL A 1 90 ? -27.084 4.505 20.167 1.00 63.91 90 VAL A C 1
ATOM 684 O O . VAL A 1 90 ? -27.100 3.293 20.361 1.00 63.91 90 VAL A O 1
ATOM 687 N N . SER A 1 91 ? -28.118 5.286 20.476 1.00 62.88 91 SER A N 1
ATOM 688 C CA . SER A 1 91 ? -29.367 4.834 21.099 1.00 62.88 91 SER A CA 1
ATOM 689 C C . SER A 1 91 ? -30.343 4.243 20.076 1.00 62.88 91 SER A C 1
ATOM 691 O O . SER A 1 91 ? -31.490 4.672 20.013 1.00 62.88 91 SER A O 1
ATOM 693 N N . GLY A 1 92 ? -29.887 3.298 19.243 1.00 48.88 92 GLY A N 1
ATOM 694 C CA . GLY A 1 92 ? -30.716 2.603 18.247 1.00 48.88 92 GLY A CA 1
ATOM 695 C C . GLY A 1 92 ? -32.105 2.195 18.779 1.00 48.88 92 GLY A C 1
ATOM 696 O O . GLY A 1 92 ? -32.280 2.055 19.989 1.00 48.88 92 GLY A O 1
ATOM 697 N N . PRO A 1 93 ? -33.098 2.034 17.882 1.00 51.66 93 PRO A N 1
ATOM 698 C CA . PRO A 1 93 ? -34.519 2.039 18.215 1.00 51.66 93 PRO A CA 1
ATOM 699 C C . PRO A 1 93 ? -34.808 1.102 19.381 1.00 51.66 93 PRO A C 1
ATOM 701 O O . PRO A 1 93 ? -34.515 -0.089 19.313 1.00 51.66 93 PRO A O 1
ATOM 704 N N . GLU A 1 94 ? -35.371 1.696 20.431 1.00 53.38 94 GLU A N 1
ATOM 705 C CA . GLU A 1 94 ? -35.934 1.062 21.613 1.00 53.38 94 GLU A CA 1
ATOM 706 C C . GLU A 1 94 ? -36.469 -0.333 21.257 1.00 53.38 94 GLU A C 1
ATOM 708 O O . GLU A 1 94 ? -37.466 -0.477 20.540 1.00 53.38 94 GLU A O 1
ATOM 713 N N . THR A 1 95 ? -35.787 -1.380 21.725 1.00 55.25 95 THR A N 1
ATOM 714 C CA . THR A 1 95 ? -36.365 -2.715 21.829 1.00 55.25 95 THR A CA 1
ATOM 715 C C . THR A 1 95 ? -37.520 -2.600 22.807 1.00 55.25 95 THR A C 1
ATOM 717 O O . THR A 1 95 ? -37.373 -2.815 24.004 1.00 55.25 95 THR A O 1
ATOM 720 N N . ARG A 1 96 ? -38.678 -2.191 22.285 1.00 54.25 96 ARG A N 1
ATOM 721 C CA . ARG A 1 96 ? -39.957 -2.173 22.979 1.00 54.25 96 ARG A CA 1
ATOM 722 C C . ARG A 1 96 ? -40.141 -3.580 23.554 1.00 54.25 96 ARG A C 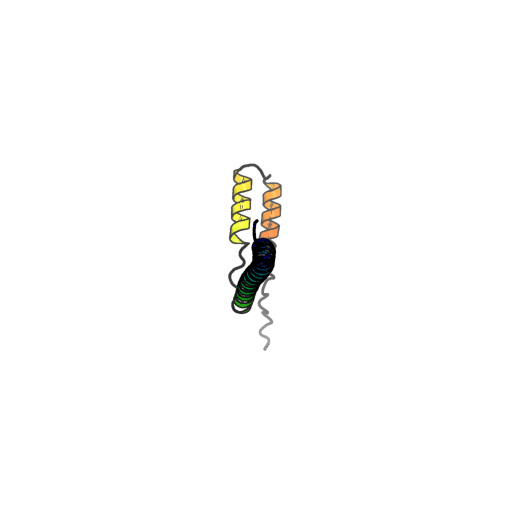1
ATOM 724 O O . ARG A 1 96 ? -40.310 -4.509 22.759 1.00 54.25 96 ARG A O 1
ATOM 731 N N . PRO A 1 97 ? -40.060 -3.793 24.879 1.00 54.50 97 PRO A N 1
ATOM 732 C CA . PRO A 1 97 ? -40.454 -5.076 25.420 1.00 54.50 97 PRO A CA 1
ATOM 733 C C . PRO A 1 97 ? -41.945 -5.189 25.109 1.00 54.50 97 PRO A C 1
ATOM 735 O O . PRO A 1 97 ? -42.743 -4.372 25.570 1.00 54.50 97 PRO A O 1
ATOM 738 N N . ASP A 1 98 ? -42.306 -6.133 24.240 1.00 59.16 98 ASP A N 1
ATOM 739 C CA . ASP A 1 98 ? -43.693 -6.458 23.923 1.00 59.16 98 ASP A CA 1
ATOM 740 C C . ASP A 1 98 ? -44.308 -7.106 25.169 1.00 59.16 98 ASP A C 1
ATOM 742 O O . ASP A 1 98 ? -44.439 -8.319 25.297 1.00 59.16 98 ASP A O 1
ATOM 746 N N . THR A 1 99 ? -44.631 -6.272 26.156 1.00 63.22 99 THR A N 1
ATOM 747 C CA . THR A 1 99 ? -45.457 -6.608 27.309 1.00 63.22 99 THR A CA 1
ATOM 748 C C . THR A 1 99 ? -46.918 -6.580 26.880 1.00 63.22 99 THR A C 1
ATOM 750 O O . THR A 1 99 ? -47.749 -5.859 27.430 1.00 63.22 99 THR A O 1
ATOM 753 N N . LYS A 1 100 ? -47.279 -7.410 25.900 1.00 55.88 100 LYS A N 1
ATOM 754 C CA . LYS A 1 100 ? -48.674 -7.815 25.722 1.00 55.88 100 LYS A CA 1
ATOM 755 C C . LYS A 1 100 ? -48.989 -8.954 26.681 1.00 55.88 100 LYS A C 1
ATOM 757 O O . LYS A 1 100 ? -48.982 -10.124 26.334 1.00 55.88 100 LYS A O 1
ATOM 762 N N . ASN A 1 101 ? -49.247 -8.520 27.908 1.00 57.09 101 ASN A N 1
ATOM 763 C CA . ASN A 1 101 ? -50.433 -8.866 28.675 1.00 57.09 101 ASN A CA 1
ATOM 764 C C . ASN A 1 101 ? -50.782 -10.363 28.801 1.00 57.09 101 ASN A C 1
ATOM 766 O O . ASN A 1 101 ? -51.413 -10.966 27.937 1.00 57.09 101 ASN A O 1
ATOM 770 N N . THR A 1 102 ? -50.478 -10.888 29.988 1.00 63.03 102 THR A N 1
ATOM 771 C CA . THR A 1 102 ? -51.465 -11.531 30.868 1.00 63.03 102 THR A CA 1
ATOM 772 C C . THR A 1 102 ? -52.916 -11.265 30.469 1.00 63.03 102 THR A C 1
ATOM 774 O O . THR A 1 102 ? -53.370 -10.125 30.451 1.00 63.03 102 THR A O 1
ATOM 777 N N . GLY A 1 103 ? -53.669 -12.328 30.225 1.00 56.72 103 GLY A N 1
ATOM 778 C CA . GLY A 1 103 ? -55.093 -12.233 29.959 1.00 56.72 103 GLY A CA 1
ATOM 779 C C . GLY A 1 103 ? -55.751 -13.598 30.018 1.00 56.72 103 GLY A C 1
ATOM 780 O O . GLY A 1 103 ? -56.081 -14.122 28.965 1.00 56.72 103 GLY A O 1
ATOM 781 N N . LEU A 1 104 ? -55.943 -14.069 31.259 1.00 46.16 104 LEU A N 1
ATOM 782 C CA . LEU A 1 104 ? -56.921 -15.073 31.717 1.00 46.16 104 LEU A CA 1
ATOM 783 C C . LEU A 1 104 ? -56.747 -16.524 31.242 1.00 46.16 104 LEU A C 1
ATOM 785 O O . LEU A 1 104 ? -56.873 -16.807 30.035 1.00 46.16 104 LEU A O 1
#

Sequence (104 aa):
MIPATDFETVVALAQAGSAATRRAVILVLVLIVFVLVSGIGLMMLRRLLKPEDEKPGDGMMLDDLRRLRDEGKLSSDEFQRAVESIAGRVSGPETRPDTKNTGL

pLDDT: mean 76.13, std 14.16, range [46.16, 97.44]

Solvent-accessible surface area (backbone atoms only — not comparable to full-atom values): 6355 Å² total; per-residue (Å²): 137,81,68,76,66,60,59,57,53,51,52,52,51,53,52,50,49,53,54,52,48,54,51,49,52,52,52,51,52,51,48,54,50,50,52,52,51,50,52,52,48,50,52,52,48,51,52,69,73,50,76,82,85,79,73,95,48,70,72,60,53,54,52,52,53,52,49,40,42,76,70,65,78,43,55,74,71,58,50,52,54,53,50,51,63,49,50,62,65,70,60,54,81,79,81,71,76,84,77,79,64,93,78,134

Secondary structure (DSSP, 8-state):
---THHHHHHHHHHHHHHHHHHHHHHHHHHHHHHHHHHHHHHHHHHHHHS-SS--TTH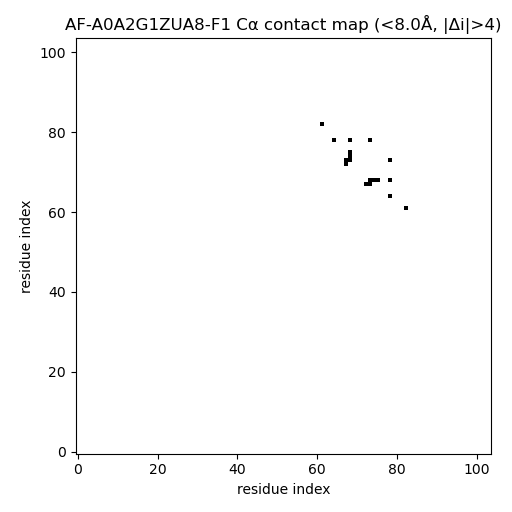HHHHHHHHHHHHTT-S-HHHHHHHHHHHHHHHS-S-----------

Radius of gyration: 32.13 Å; Cα contacts (8 Å, |Δi|>4): 9; chains: 1; bounding box: 96×42×71 Å